Protein AF-A0A6B2CX15-F1 (afdb_monomer)

Structure (mmCIF, N/CA/C/O backbone):
data_AF-A0A6B2CX15-F1
#
_entry.id   AF-A0A6B2CX15-F1
#
loop_
_atom_site.group_PDB
_atom_site.id
_atom_site.type_symbol
_atom_site.label_atom_id
_atom_site.label_alt_id
_atom_site.label_comp_id
_atom_site.label_asym_id
_atom_site.label_entity_id
_atom_site.label_seq_id
_atom_site.pdbx_PDB_ins_code
_atom_site.Cartn_x
_atom_site.Cartn_y
_atom_site.Cartn_z
_atom_site.occupancy
_atom_site.B_iso_or_equiv
_atom_site.auth_seq_id
_atom_site.auth_comp_id
_atom_site.auth_asym_id
_atom_site.auth_atom_id
_atom_site.pdbx_PDB_model_num
ATOM 1 N N . MET A 1 1 ? 10.054 -6.308 10.580 1.00 56.53 1 MET A N 1
ATOM 2 C CA . MET A 1 1 ? 9.544 -6.666 9.240 1.00 56.53 1 MET A CA 1
ATOM 3 C C . MET A 1 1 ? 10.699 -6.570 8.259 1.00 56.53 1 MET A C 1
ATOM 5 O O . MET A 1 1 ? 11.408 -5.572 8.294 1.00 56.53 1 MET A O 1
ATOM 9 N N . GLN A 1 2 ? 10.963 -7.615 7.475 1.00 70.69 2 GLN A N 1
ATOM 10 C CA . GLN A 1 2 ? 12.033 -7.577 6.476 1.00 70.69 2 GLN A CA 1
ATOM 11 C C . GLN A 1 2 ? 11.602 -6.647 5.338 1.00 70.69 2 GLN A C 1
ATOM 13 O O . GLN A 1 2 ? 10.510 -6.809 4.803 1.00 70.69 2 GLN A O 1
ATOM 18 N N . ILE A 1 3 ? 12.427 -5.660 4.987 1.00 76.88 3 ILE A N 1
ATOM 19 C CA . ILE A 1 3 ? 12.144 -4.786 3.846 1.00 76.88 3 ILE A CA 1
ATOM 20 C C . ILE A 1 3 ? 12.606 -5.523 2.591 1.00 76.88 3 ILE A C 1
ATOM 22 O O . ILE A 1 3 ? 13.800 -5.716 2.376 1.00 76.88 3 ILE A O 1
ATOM 26 N N . VAL A 1 4 ? 11.644 -5.953 1.783 1.00 91.56 4 VAL A N 1
ATOM 27 C CA . VAL A 1 4 ? 11.874 -6.441 0.422 1.00 91.56 4 VAL A CA 1
ATOM 28 C C . VAL A 1 4 ? 11.391 -5.351 -0.524 1.00 91.56 4 VAL A C 1
ATOM 30 O O . VAL A 1 4 ? 10.371 -4.721 -0.262 1.00 91.56 4 VAL A O 1
ATOM 33 N N . HIS A 1 5 ? 12.132 -5.085 -1.593 1.00 92.75 5 HIS A N 1
ATOM 34 C CA . HIS A 1 5 ? 11.731 -4.118 -2.612 1.00 92.75 5 HIS A CA 1
ATOM 35 C C . HIS A 1 5 ? 11.040 -4.820 -3.791 1.00 92.75 5 HIS A C 1
ATOM 37 O O . HIS A 1 5 ? 11.414 -5.950 -4.119 1.00 92.75 5 HIS A O 1
ATOM 43 N N . PRO A 1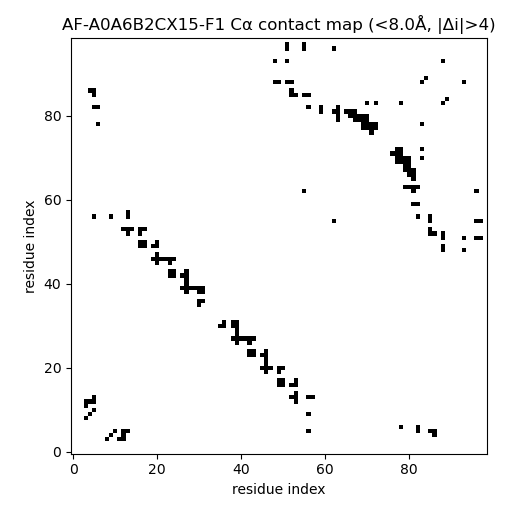 6 ? 10.084 -4.158 -4.473 1.00 93.94 6 PRO A N 1
ATOM 44 C CA . PRO A 1 6 ? 9.322 -4.769 -5.566 1.00 93.94 6 PRO A CA 1
ATOM 45 C C . PRO A 1 6 ? 10.203 -5.180 -6.757 1.00 93.94 6 PRO A C 1
ATOM 47 O O . PRO A 1 6 ? 9.903 -6.168 -7.417 1.00 93.94 6 PRO A O 1
ATOM 50 N N . TRP A 1 7 ? 11.326 -4.488 -6.987 1.00 92.88 7 TRP A N 1
ATOM 51 C CA . TRP A 1 7 ? 12.307 -4.831 -8.027 1.00 92.88 7 TRP A CA 1
ATOM 52 C C . TRP A 1 7 ? 13.233 -6.005 -7.666 1.00 92.88 7 TRP A C 1
ATOM 54 O O . TRP A 1 7 ? 14.003 -6.448 -8.512 1.00 92.88 7 TRP A O 1
ATOM 64 N N . ARG A 1 8 ? 13.200 -6.502 -6.420 1.00 93.44 8 ARG A N 1
ATOM 65 C CA . ARG A 1 8 ? 13.974 -7.683 -5.994 1.00 93.44 8 ARG A CA 1
ATOM 66 C C . ARG A 1 8 ? 13.120 -8.943 -5.974 1.00 93.44 8 ARG A C 1
ATOM 68 O O . ARG A 1 8 ? 13.540 -9.970 -6.492 1.00 93.44 8 ARG A O 1
ATOM 75 N N . ASP A 1 9 ? 11.939 -8.856 -5.369 1.00 95.81 9 ASP A N 1
ATOM 76 C CA . ASP A 1 9 ? 10.970 -9.950 -5.324 1.00 95.81 9 ASP A CA 1
ATOM 77 C C . ASP A 1 9 ? 9.559 -9.378 -5.156 1.00 95.81 9 ASP A C 1
ATOM 79 O O . ASP A 1 9 ? 9.128 -9.012 -4.059 1.00 95.81 9 ASP A O 1
ATOM 83 N N . LEU A 1 10 ? 8.843 -9.286 -6.276 1.00 96.44 10 LEU A N 1
ATOM 84 C CA . LEU A 1 10 ? 7.512 -8.695 -6.327 1.00 96.44 10 LEU A CA 1
ATOM 85 C C . LEU A 1 10 ? 6.476 -9.522 -5.556 1.00 96.44 10 LEU A C 1
ATOM 87 O O . LEU A 1 10 ? 5.607 -8.953 -4.898 1.00 96.44 10 LEU A O 1
ATOM 91 N N . ARG A 1 11 ? 6.573 -10.858 -5.597 1.00 97.50 11 ARG A N 1
ATOM 92 C CA . ARG A 1 11 ? 5.624 -11.738 -4.896 1.00 97.50 11 ARG A CA 1
ATOM 93 C C . ARG A 1 11 ? 5.792 -11.593 -3.395 1.00 97.50 11 ARG A C 1
ATOM 95 O O . ARG A 1 11 ? 4.822 -11.317 -2.692 1.00 97.50 11 ARG A O 1
ATOM 102 N N . ARG A 1 12 ? 7.036 -11.674 -2.917 1.00 97.38 12 ARG A N 1
ATOM 103 C CA . ARG A 1 12 ? 7.328 -11.497 -1.496 1.00 97.38 12 ARG A CA 1
ATOM 104 C C . ARG A 1 12 ? 6.988 -10.090 -1.007 1.00 97.38 12 ARG A C 1
ATOM 106 O O . ARG A 1 12 ? 6.502 -9.936 0.110 1.00 97.38 12 ARG A O 1
ATOM 113 N N . TYR A 1 13 ? 7.205 -9.070 -1.839 1.00 97.25 13 TYR A N 1
ATOM 114 C CA . TYR A 1 13 ? 6.776 -7.701 -1.551 1.00 97.25 13 TYR A CA 1
ATOM 115 C C . TYR A 1 13 ? 5.263 -7.612 -1.312 1.00 97.25 13 TYR A C 1
ATOM 117 O O . TYR A 1 13 ? 4.839 -7.053 -0.300 1.00 97.25 13 TYR A O 1
ATOM 125 N N . VAL A 1 14 ? 4.454 -8.184 -2.212 1.00 98.06 14 VAL A N 1
ATOM 126 C CA . VAL A 1 14 ? 2.988 -8.198 -2.086 1.00 98.06 14 VAL A CA 1
ATOM 127 C C . VAL A 1 14 ? 2.555 -8.919 -0.811 1.00 98.06 14 VAL A C 1
ATOM 129 O O . VAL A 1 14 ? 1.757 -8.367 -0.058 1.00 98.06 14 VAL A O 1
ATOM 132 N N . GLU A 1 15 ? 3.112 -10.098 -0.519 1.00 97.81 15 GLU A N 1
ATOM 133 C CA . GLU A 1 15 ? 2.811 -10.843 0.714 1.00 97.81 15 GLU A CA 1
ATOM 134 C C . GLU A 1 15 ? 3.051 -9.998 1.971 1.00 97.81 15 GLU A C 1
ATOM 136 O O . GLU A 1 15 ? 2.181 -9.907 2.837 1.00 97.81 15 GLU A O 1
ATOM 141 N N . ILE A 1 16 ? 4.211 -9.339 2.057 1.00 97.56 16 ILE A N 1
ATOM 142 C CA . ILE A 1 16 ? 4.572 -8.490 3.199 1.00 97.56 16 ILE A CA 1
ATOM 143 C C . ILE A 1 16 ? 3.624 -7.292 3.308 1.00 97.56 16 ILE A C 1
ATOM 145 O O . ILE A 1 16 ? 3.180 -6.965 4.408 1.00 97.56 16 ILE A O 1
ATOM 149 N N . ARG A 1 17 ? 3.269 -6.649 2.188 1.00 97.81 17 ARG A N 1
ATOM 150 C CA . ARG A 1 17 ? 2.318 -5.529 2.201 1.00 97.81 17 ARG A CA 1
ATOM 151 C C . ARG A 1 17 ? 0.928 -5.959 2.646 1.00 97.81 17 ARG A C 1
ATOM 153 O O . ARG A 1 17 ? 0.309 -5.236 3.413 1.00 97.81 17 ARG A O 1
ATOM 160 N N . LEU A 1 18 ? 0.446 -7.129 2.234 1.00 98.00 18 LEU A N 1
ATOM 161 C CA . LEU A 1 18 ? -0.851 -7.641 2.688 1.00 98.00 18 LEU A CA 1
ATOM 162 C C . LEU A 1 18 ? -0.849 -7.988 4.187 1.00 98.00 18 LEU A C 1
ATOM 164 O O . LEU A 1 18 ? -1.836 -7.724 4.873 1.00 98.00 18 LEU A O 1
ATOM 168 N N . GLN A 1 19 ? 0.263 -8.505 4.719 1.00 98.06 19 GLN A N 1
ATOM 169 C CA . GLN A 1 19 ? 0.435 -8.687 6.168 1.00 98.06 19 GLN A CA 1
ATOM 170 C C . GLN A 1 19 ? 0.405 -7.347 6.916 1.00 98.06 19 GLN A C 1
ATOM 172 O O . GLN A 1 19 ? -0.237 -7.236 7.959 1.00 98.06 19 GLN A O 1
ATOM 177 N N . GLU A 1 20 ? 1.055 -6.317 6.368 1.00 97.88 20 GLU A N 1
ATOM 178 C CA . GLU A 1 20 ? 1.035 -4.957 6.914 1.00 97.88 20 GLU A CA 1
ATOM 179 C C . GLU A 1 20 ? -0.373 -4.347 6.883 1.00 97.88 20 GLU A C 1
ATOM 181 O O . GLU A 1 20 ? -0.788 -3.753 7.873 1.00 97.88 20 GLU A O 1
ATOM 186 N N . VAL A 1 21 ? -1.147 -4.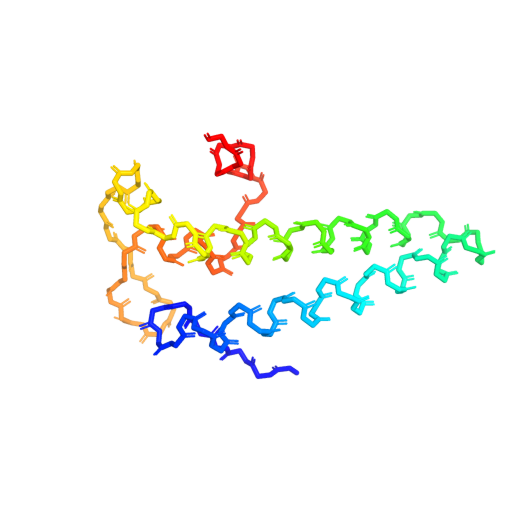557 5.809 1.00 98.56 21 VAL A N 1
ATOM 187 C CA . VAL A 1 21 ? -2.562 -4.145 5.741 1.00 98.56 21 VAL A CA 1
ATOM 188 C C . VAL A 1 21 ? -3.351 -4.733 6.903 1.00 98.56 21 VAL A C 1
ATOM 190 O O . VAL A 1 21 ? -4.024 -3.987 7.611 1.00 98.56 21 VAL A O 1
ATOM 193 N N . ALA A 1 22 ? -3.264 -6.051 7.108 1.00 98.56 22 ALA A N 1
ATOM 194 C CA . ALA A 1 22 ? -4.001 -6.730 8.168 1.00 98.56 22 ALA A CA 1
ATOM 195 C C . ALA A 1 22 ? -3.597 -6.210 9.557 1.00 98.56 22 ALA A C 1
ATOM 197 O O . ALA A 1 22 ? -4.461 -5.831 10.346 1.00 98.56 22 ALA A O 1
ATOM 198 N N . ALA A 1 23 ? -2.292 -6.118 9.827 1.00 98.44 23 ALA A N 1
ATOM 199 C CA . ALA A 1 23 ? -1.774 -5.672 11.118 1.00 98.44 23 ALA A CA 1
ATOM 200 C C . ALA A 1 23 ? -2.138 -4.209 11.435 1.00 98.44 23 ALA A C 1
ATOM 202 O O . ALA A 1 23 ? -2.554 -3.892 12.552 1.00 98.44 23 ALA A O 1
ATOM 203 N N . GLU A 1 24 ? -1.996 -3.306 10.462 1.00 98.62 24 GLU A N 1
ATOM 204 C CA . GLU A 1 24 ? -2.306 -1.886 10.641 1.00 98.62 24 GLU A CA 1
ATOM 205 C C . GLU A 1 24 ? -3.821 -1.653 10.757 1.00 98.62 24 GLU A C 1
ATOM 207 O O . GLU A 1 24 ? -4.245 -0.836 11.574 1.00 98.62 24 GLU A O 1
ATOM 212 N N . ALA A 1 25 ? -4.648 -2.399 10.015 1.00 98.75 25 ALA A N 1
ATOM 213 C CA . ALA A 1 25 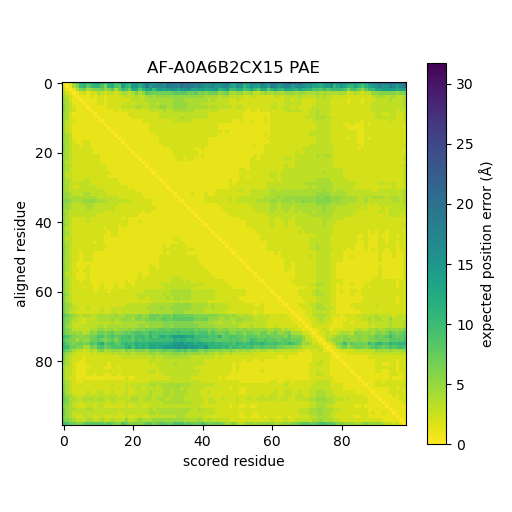? -6.105 -2.323 10.122 1.00 98.75 25 ALA A CA 1
ATOM 214 C C . ALA A 1 25 ? -6.614 -2.840 11.477 1.00 98.75 25 ALA A C 1
ATOM 216 O O . ALA A 1 25 ? -7.438 -2.183 12.111 1.00 98.75 25 ALA A O 1
ATOM 217 N N . GLU A 1 26 ? -6.091 -3.969 11.961 1.00 98.75 26 GLU A N 1
ATOM 218 C CA . GLU A 1 26 ? -6.433 -4.505 13.284 1.00 98.75 26 GLU A CA 1
ATOM 219 C C . GLU A 1 26 ? -6.070 -3.514 14.398 1.00 98.75 26 GLU A C 1
ATOM 221 O O . GLU A 1 26 ? -6.853 -3.260 15.315 1.00 98.75 26 GLU A O 1
ATOM 226 N N . LEU A 1 27 ? -4.888 -2.897 14.315 1.00 98.75 27 LEU A N 1
ATOM 227 C CA . LEU A 1 27 ? -4.474 -1.887 15.284 1.00 98.75 27 LEU A CA 1
ATOM 228 C C . LEU A 1 27 ? -5.320 -0.609 15.193 1.00 98.75 27 LEU A C 1
ATOM 230 O O . LEU A 1 27 ? -5.610 0.003 16.220 1.00 98.75 27 LEU A O 1
ATOM 234 N N . ALA A 1 28 ? -5.750 -0.219 13.990 1.00 98.88 28 ALA A N 1
ATOM 235 C CA . ALA A 1 28 ? -6.668 0.900 13.807 1.00 98.88 28 ALA A CA 1
ATOM 236 C C . ALA A 1 28 ? -8.009 0.662 14.513 1.00 98.88 28 ALA A C 1
ATOM 238 O O . ALA A 1 28 ? -8.508 1.571 15.174 1.00 98.88 28 ALA A O 1
ATOM 239 N N . LEU A 1 29 ? -8.562 -0.551 14.403 1.00 98.81 29 LEU A N 1
ATOM 240 C CA . LEU A 1 29 ? -9.812 -0.933 15.065 1.00 98.81 29 LEU A CA 1
ATOM 241 C C . LEU A 1 29 ? -9.671 -0.912 16.589 1.00 98.81 29 LEU A C 1
ATOM 243 O O . LEU A 1 29 ? -10.487 -0.279 17.250 1.00 98.81 29 LEU A O 1
ATOM 247 N N . ARG A 1 30 ? -8.590 -1.477 17.142 1.00 98.75 30 ARG A N 1
ATOM 248 C CA . ARG A 1 30 ? -8.324 -1.416 18.592 1.00 98.75 30 ARG A CA 1
ATOM 249 C C . ARG A 1 30 ? -8.228 0.019 19.107 1.00 98.75 30 ARG A C 1
ATOM 251 O O . ARG A 1 30 ? -8.865 0.377 20.090 1.00 98.75 30 ARG A O 1
ATOM 258 N N . PHE A 1 31 ? -7.492 0.881 18.404 1.00 98.75 31 PHE A N 1
ATOM 259 C CA . PHE A 1 31 ? -7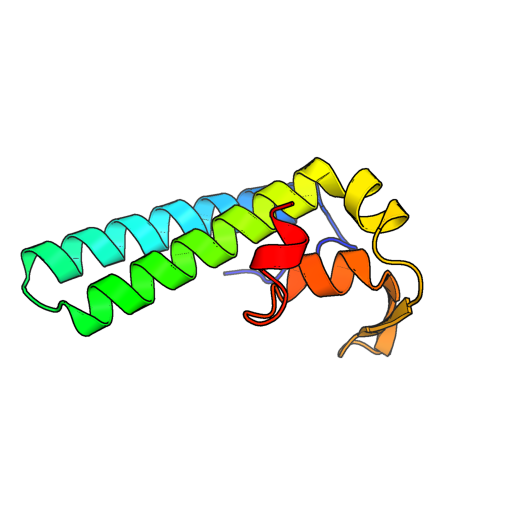.432 2.299 18.762 1.00 98.75 31 PHE A CA 1
ATOM 260 C C . PHE A 1 31 ? -8.785 3.000 18.645 1.00 98.75 31 PHE A C 1
ATOM 262 O O . PHE A 1 31 ? -9.044 3.936 19.397 1.00 98.75 31 PHE A O 1
ATOM 269 N N . LEU A 1 32 ? -9.644 2.584 17.715 1.00 98.56 32 LEU A N 1
ATOM 270 C CA . LEU A 1 32 ? -10.988 3.136 17.598 1.00 98.56 32 LEU A CA 1
ATOM 271 C C . LEU A 1 32 ? -11.862 2.729 18.793 1.00 98.56 32 LEU A C 1
ATOM 273 O O . LEU A 1 32 ? -12.533 3.593 19.354 1.00 98.56 32 LEU A O 1
ATOM 277 N N . GLU A 1 33 ? -11.806 1.459 19.199 1.00 98.69 33 GLU A N 1
ATOM 278 C CA . GLU A 1 33 ? -12.509 0.913 20.370 1.00 98.69 33 GLU A CA 1
ATOM 279 C C . GLU A 1 33 ? -12.065 1.584 21.680 1.00 98.69 33 GLU A C 1
ATOM 281 O O . GLU A 1 33 ? -12.891 1.866 22.544 1.00 98.69 33 GLU A O 1
ATOM 286 N N . GLU A 1 34 ? -10.779 1.923 21.801 1.00 98.56 34 GLU A N 1
ATOM 287 C CA . GLU A 1 34 ? -10.207 2.640 22.951 1.00 98.56 34 GLU A CA 1
ATOM 288 C C . GLU A 1 34 ? -10.444 4.168 22.922 1.00 98.56 34 GLU A C 1
ATOM 290 O O . GLU A 1 34 ? -9.985 4.890 23.807 1.00 98.56 34 GLU A O 1
ATOM 295 N N . GLY A 1 35 ? -11.130 4.704 21.903 1.00 98.56 35 GLY A N 1
ATOM 296 C CA . GLY A 1 35 ? -11.379 6.147 21.760 1.00 98.56 35 GLY A CA 1
ATOM 297 C C . GLY A 1 35 ? -10.164 6.968 21.296 1.00 98.56 35 GLY A C 1
ATOM 298 O O . GLY A 1 35 ? -10.196 8.200 21.273 1.00 98.56 35 GLY A O 1
ATOM 299 N N . LEU A 1 36 ? -9.083 6.316 20.865 1.00 98.69 36 LEU A N 1
ATOM 300 C CA . LEU A 1 36 ? -7.851 6.939 20.372 1.00 98.69 36 LEU A CA 1
ATOM 301 C C . LEU A 1 36 ? -7.968 7.331 18.887 1.00 98.69 36 LEU A C 1
ATOM 303 O O . LEU A 1 36 ? -7.171 6.916 18.042 1.00 98.69 36 LEU A O 1
ATOM 307 N N . HIS A 1 37 ? -8.948 8.173 18.551 1.00 98.31 37 HIS A N 1
ATOM 308 C CA . HIS A 1 37 ? -9.354 8.457 17.166 1.00 98.31 37 HIS A CA 1
ATOM 309 C C . HIS A 1 37 ? -8.224 8.939 16.240 1.00 98.31 37 HIS A C 1
ATOM 311 O O . HIS A 1 37 ? -8.148 8.517 15.086 1.00 98.31 37 HIS A O 1
ATOM 317 N N . ARG A 1 38 ? -7.304 9.786 16.729 1.00 98.56 38 ARG A N 1
ATOM 318 C CA . ARG A 1 38 ? -6.151 10.252 15.932 1.00 98.56 38 ARG A CA 1
ATOM 319 C C . ARG A 1 38 ? -5.220 9.098 15.554 1.00 98.56 38 ARG A C 1
ATOM 321 O O . ARG A 1 38 ? -4.729 9.049 14.427 1.00 98.56 38 ARG A O 1
ATOM 328 N N . ASN A 1 39 ? -4.989 8.177 16.485 1.00 98.69 39 ASN A N 1
ATOM 329 C CA . ASN A 1 39 ? -4.131 7.021 16.254 1.00 98.69 39 ASN A CA 1
ATOM 330 C C . ASN A 1 39 ? -4.832 6.020 15.335 1.00 98.69 39 ASN A C 1
ATOM 332 O O . ASN A 1 39 ? -4.210 5.535 14.392 1.00 98.69 39 ASN A O 1
ATOM 336 N N . ALA A 1 40 ? -6.130 5.787 15.552 1.00 98.75 40 ALA A N 1
ATOM 337 C CA . ALA A 1 40 ? -6.959 4.954 14.688 1.00 98.75 40 ALA A CA 1
ATOM 338 C C . ALA A 1 40 ? -6.914 5.437 13.230 1.00 98.75 40 ALA A C 1
ATOM 340 O O . ALA A 1 40 ? -6.588 4.663 12.333 1.00 98.75 40 ALA A O 1
ATOM 341 N N . ALA A 1 41 ? -7.132 6.735 12.993 1.00 98.75 41 ALA A N 1
ATOM 342 C CA . ALA A 1 41 ? -7.051 7.327 11.659 1.00 98.75 41 ALA A CA 1
ATOM 343 C C . ALA A 1 41 ? -5.651 7.179 11.038 1.00 98.75 41 ALA A C 1
ATOM 345 O O . ALA A 1 41 ? -5.525 6.834 9.863 1.00 98.75 41 ALA A O 1
ATOM 346 N N . GLY A 1 42 ? -4.593 7.389 11.830 1.00 98.62 42 GLY A N 1
ATOM 347 C CA . GLY A 1 42 ? -3.215 7.189 11.380 1.00 98.62 42 GLY A CA 1
ATOM 348 C C . GLY A 1 42 ? -2.948 5.752 10.924 1.00 98.62 42 GLY A C 1
ATOM 349 O O . GLY A 1 42 ? -2.352 5.548 9.869 1.00 98.62 42 GLY A O 1
ATOM 350 N N . LYS A 1 43 ? -3.430 4.765 11.683 1.00 98.69 43 LYS A N 1
ATOM 351 C CA . LYS A 1 43 ? -3.279 3.335 11.387 1.00 98.69 43 LYS A 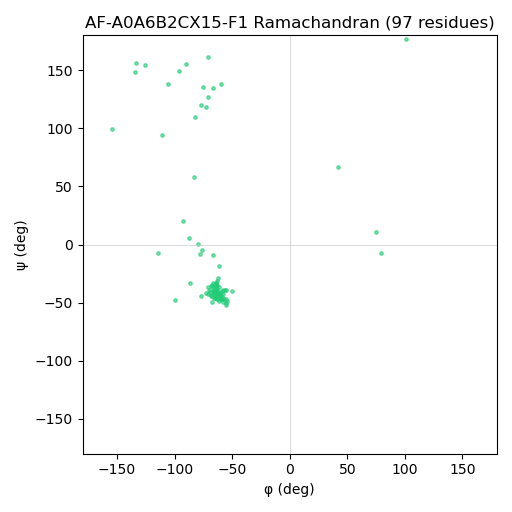CA 1
ATOM 352 C C . LYS A 1 43 ? -4.124 2.877 10.202 1.00 98.69 43 LYS A C 1
ATOM 354 O O . LYS A 1 43 ? -3.601 2.226 9.302 1.00 98.69 43 LYS A O 1
ATOM 359 N N . ALA A 1 44 ? -5.370 3.335 10.113 1.00 98.75 44 ALA A N 1
ATOM 360 C CA . ALA A 1 44 ? -6.216 3.102 8.946 1.00 98.75 44 ALA A CA 1
ATOM 361 C C . ALA A 1 44 ? -5.575 3.661 7.663 1.00 98.75 44 ALA A C 1
ATOM 363 O O . ALA A 1 44 ? -5.584 3.009 6.619 1.00 98.75 44 ALA A O 1
ATOM 364 N N . PHE A 1 45 ? -4.951 4.841 7.743 1.00 98.44 45 PHE A N 1
ATOM 365 C CA . PHE A 1 45 ? -4.239 5.423 6.609 1.00 98.44 45 PHE A CA 1
ATOM 366 C C . PHE A 1 45 ? -2.998 4.613 6.201 1.00 98.44 45 PHE A C 1
ATOM 368 O O . PHE A 1 45 ? -2.766 4.429 5.005 1.00 98.44 45 PHE A O 1
ATOM 375 N N . GLN A 1 46 ? -2.216 4.095 7.158 1.00 98.25 46 GLN A N 1
ATOM 376 C CA . GLN A 1 46 ? -1.091 3.204 6.838 1.00 98.25 46 GLN A CA 1
ATOM 377 C C . GLN A 1 46 ? -1.566 1.902 6.186 1.00 98.25 46 GLN A C 1
ATOM 379 O O . GLN A 1 46 ? -1.002 1.501 5.168 1.00 98.25 46 GLN A O 1
ATOM 384 N N . ALA A 1 47 ? -2.646 1.301 6.695 1.00 98.50 47 ALA A N 1
ATOM 385 C CA . ALA A 1 47 ? -3.257 0.122 6.087 1.00 98.50 47 ALA A CA 1
ATOM 386 C C . ALA A 1 47 ? -3.679 0.398 4.633 1.00 98.50 47 ALA A C 1
ATOM 388 O O . ALA A 1 47 ? -3.322 -0.355 3.730 1.00 98.50 47 ALA A O 1
ATOM 389 N N . TRP A 1 48 ? -4.357 1.522 4.371 1.00 98.31 48 TRP A N 1
ATOM 390 C CA . TRP A 1 48 ? -4.734 1.917 3.008 1.00 98.31 48 TRP A CA 1
ATOM 391 C C . TRP A 1 48 ? -3.519 2.110 2.093 1.00 98.31 48 TRP A C 1
ATOM 393 O O . TRP A 1 48 ? -3.504 1.647 0.952 1.00 98.31 48 TRP A O 1
ATOM 403 N N . LYS A 1 49 ? -2.466 2.761 2.595 1.00 98.00 49 LYS A N 1
ATOM 404 C CA . LYS A 1 49 ? -1.228 2.970 1.843 1.00 98.00 49 LYS A CA 1
ATOM 405 C C . LYS A 1 49 ? -0.549 1.643 1.479 1.00 98.00 49 LYS A C 1
ATOM 407 O O . LYS A 1 49 ? -0.108 1.490 0.339 1.00 98.00 49 LYS A O 1
ATOM 412 N N . ALA A 1 50 ? -0.492 0.687 2.406 1.00 98.00 50 ALA A N 1
ATOM 413 C CA . ALA A 1 50 ? 0.041 -0.649 2.148 1.00 98.00 50 ALA A CA 1
ATOM 414 C C . ALA A 1 50 ? -0.830 -1.431 1.147 1.00 98.00 50 ALA A C 1
ATOM 416 O O . ALA A 1 50 ? -0.292 -2.071 0.242 1.00 98.00 50 ALA A O 1
ATOM 417 N N . ALA A 1 51 ? -2.158 -1.312 1.245 1.00 98.38 51 ALA A N 1
ATOM 418 C CA . ALA A 1 51 ? -3.100 -1.961 0.333 1.00 98.38 51 ALA A CA 1
ATOM 419 C C . ALA A 1 51 ? -2.937 -1.449 -1.101 1.00 98.38 51 ALA A C 1
ATOM 421 O O . ALA A 1 51 ? -2.815 -2.243 -2.033 1.00 98.38 51 ALA A O 1
ATOM 422 N N . LEU A 1 52 ? -2.849 -0.127 -1.277 1.00 98.44 52 LEU A N 1
ATOM 423 C CA . LEU A 1 52 ? -2.609 0.474 -2.585 1.00 98.44 52 LEU A CA 1
ATOM 424 C C . LEU A 1 52 ? -1.248 0.060 -3.159 1.00 98.44 52 LEU A C 1
ATOM 426 O O . LEU A 1 52 ? -1.140 -0.202 -4.353 1.00 98.44 52 LEU A O 1
ATOM 430 N N . ALA A 1 53 ? -0.213 -0.042 -2.323 1.00 98.25 53 ALA A N 1
ATOM 431 C CA . ALA A 1 53 ? 1.098 -0.520 -2.753 1.00 98.25 53 ALA A CA 1
ATOM 432 C C . ALA A 1 53 ? 1.072 -1.988 -3.210 1.00 98.25 53 ALA A C 1
ATOM 434 O O . ALA A 1 53 ? 1.701 -2.317 -4.215 1.00 98.25 53 ALA A O 1
ATOM 435 N N . ALA A 1 54 ? 0.334 -2.857 -2.512 1.00 98.38 54 ALA A N 1
ATOM 436 C CA . ALA A 1 54 ? 0.132 -4.246 -2.923 1.00 98.38 54 ALA A CA 1
ATOM 437 C C . AL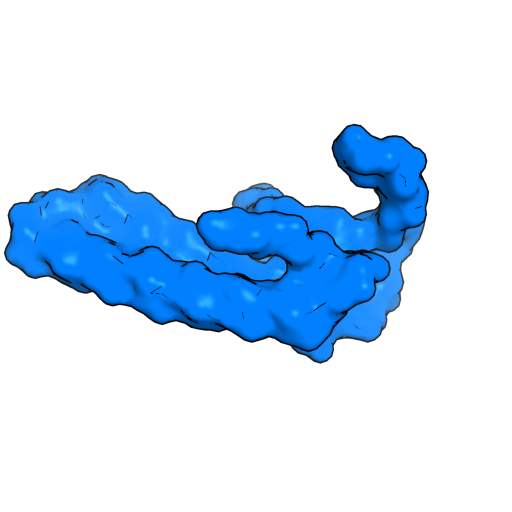A A 1 54 ? -0.651 -4.337 -4.243 1.00 98.38 54 ALA A C 1
ATOM 439 O O . ALA A 1 54 ? -0.233 -5.047 -5.154 1.00 98.38 54 ALA A O 1
ATOM 440 N N . ALA A 1 55 ? -1.741 -3.578 -4.380 1.00 98.44 55 ALA A N 1
ATOM 441 C CA . ALA A 1 55 ? -2.536 -3.537 -5.606 1.00 98.44 55 ALA A CA 1
ATOM 442 C C . ALA A 1 55 ? -1.719 -3.020 -6.803 1.00 98.44 55 ALA A C 1
ATOM 444 O O . ALA A 1 55 ? -1.704 -3.648 -7.857 1.00 98.44 55 ALA A O 1
ATOM 445 N N . ALA A 1 56 ? -0.965 -1.932 -6.625 1.00 98.38 56 ALA A N 1
ATOM 446 C CA . ALA A 1 56 ? -0.091 -1.387 -7.661 1.00 98.38 56 ALA A CA 1
ATOM 447 C C . ALA A 1 56 ? 1.040 -2.357 -8.046 1.00 98.38 56 ALA A C 1
ATOM 449 O O . ALA A 1 56 ? 1.414 -2.430 -9.213 1.00 98.38 56 ALA A O 1
ATOM 450 N N . ALA A 1 57 ? 1.566 -3.127 -7.087 1.00 98.25 57 ALA A N 1
ATOM 451 C CA . ALA A 1 57 ? 2.527 -4.192 -7.359 1.00 98.25 57 ALA A CA 1
ATOM 452 C C . ALA A 1 57 ? 1.912 -5.341 -8.173 1.00 98.25 57 ALA A C 1
ATOM 454 O O . ALA A 1 57 ? 2.555 -5.852 -9.085 1.00 98.25 57 ALA A O 1
ATOM 455 N N . LEU A 1 58 ? 0.666 -5.730 -7.891 1.00 98.25 58 LEU A N 1
ATOM 456 C CA . LEU A 1 58 ? -0.054 -6.725 -8.694 1.00 98.25 58 LEU A CA 1
ATOM 457 C C . LEU A 1 58 ? -0.365 -6.211 -10.110 1.00 98.25 58 LEU A C 1
ATOM 459 O O . LEU A 1 58 ? -0.319 -6.984 -11.061 1.00 98.25 58 LEU A O 1
ATOM 463 N N . ALA A 1 59 ? -0.605 -4.907 -10.260 1.00 98.00 59 ALA A N 1
ATOM 464 C CA . ALA A 1 59 ? -0.826 -4.231 -11.540 1.00 98.00 59 ALA A CA 1
ATOM 465 C C . ALA A 1 59 ? 0.461 -3.644 -12.161 1.00 98.00 59 ALA A C 1
ATOM 467 O O . ALA A 1 59 ? 0.395 -2.742 -12.997 1.00 98.00 59 ALA A O 1
ATOM 468 N N . ARG A 1 60 ? 1.651 -4.118 -11.761 1.00 97.81 60 ARG A N 1
ATOM 469 C CA . ARG A 1 60 ? 2.946 -3.478 -12.073 1.00 97.81 60 ARG A CA 1
ATOM 470 C C . ARG A 1 60 ? 3.145 -3.138 -13.551 1.00 97.81 60 ARG A C 1
ATOM 472 O O . ARG A 1 60 ? 3.677 -2.074 -13.859 1.00 97.81 60 ARG A O 1
ATOM 479 N N . ASP A 1 61 ? 2.718 -4.003 -14.465 1.00 97.62 61 ASP A N 1
ATOM 480 C CA . ASP A 1 61 ? 2.880 -3.770 -15.904 1.00 97.62 61 ASP A CA 1
ATOM 481 C C . ASP A 1 61 ? 2.098 -2.543 -16.398 1.00 97.62 61 ASP A C 1
ATOM 483 O O . ASP A 1 61 ? 2.551 -1.829 -17.293 1.00 97.62 61 ASP A O 1
ATOM 487 N N . GLU A 1 62 ? 0.945 -2.249 -15.800 1.00 97.12 62 GLU A N 1
ATOM 488 C CA . GLU A 1 62 ? 0.176 -1.035 -16.085 1.00 97.12 62 GLU A CA 1
ATOM 489 C C . GLU A 1 62 ? 0.903 0.202 -15.554 1.00 97.12 62 GLU A C 1
ATOM 491 O O . GLU A 1 62 ? 1.023 1.212 -16.256 1.00 97.12 62 GLU A O 1
ATOM 496 N N . LEU A 1 63 ? 1.480 0.093 -14.354 1.00 97.50 63 LEU A N 1
ATOM 497 C CA . LEU A 1 63 ? 2.266 1.163 -13.749 1.00 97.50 63 LEU A CA 1
ATOM 498 C C . LEU A 1 63 ? 3.527 1.462 -14.564 1.00 97.50 63 LEU A C 1
ATOM 500 O O . LEU A 1 63 ? 3.847 2.632 -14.746 1.00 97.50 63 LEU A O 1
ATOM 504 N N . LEU A 1 64 ? 4.199 0.453 -15.122 1.00 97.50 64 LEU A N 1
ATOM 505 C CA . LEU A 1 64 ? 5.345 0.647 -16.018 1.00 97.50 64 LEU A CA 1
ATOM 506 C C . LEU A 1 64 ? 4.973 1.377 -17.314 1.00 97.50 64 LEU A C 1
ATOM 508 O O . LEU A 1 64 ? 5.762 2.165 -17.838 1.00 97.50 64 LEU A O 1
ATOM 512 N N . ARG A 1 65 ? 3.766 1.148 -17.846 1.00 96.94 65 ARG A N 1
ATOM 513 C CA . ARG A 1 65 ? 3.284 1.873 -19.035 1.00 96.94 65 ARG A CA 1
ATOM 514 C C . ARG A 1 65 ? 2.990 3.338 -18.719 1.00 96.94 65 ARG A C 1
ATOM 516 O O . ARG A 1 65 ? 3.275 4.201 -19.555 1.00 96.94 65 ARG A O 1
ATOM 523 N N . LYS A 1 66 ? 2.424 3.599 -17.537 1.00 96.38 66 LYS A N 1
ATOM 524 C CA . LYS A 1 66 ? 2.018 4.929 -17.060 1.00 96.38 66 LYS A CA 1
ATOM 525 C C . LYS A 1 66 ? 3.202 5.776 -16.591 1.00 96.38 66 LYS A C 1
ATOM 527 O O . LYS A 1 66 ? 3.303 6.945 -16.952 1.00 96.38 66 LYS A O 1
ATOM 532 N N . TYR A 1 67 ? 4.111 5.182 -15.826 1.00 96.31 67 TYR A N 1
ATOM 533 C CA . TYR A 1 67 ? 5.261 5.841 -15.213 1.00 96.31 67 TYR A CA 1
ATOM 534 C C . TYR A 1 67 ? 6.551 5.365 -15.861 1.00 96.31 67 TYR A C 1
ATOM 536 O O . TYR A 1 67 ? 7.137 4.360 -15.465 1.00 96.31 67 TYR A O 1
ATOM 544 N N . ARG A 1 68 ? 7.004 6.126 -16.857 1.00 95.38 68 ARG A N 1
ATOM 545 C CA . ARG A 1 68 ? 8.263 5.862 -17.554 1.00 95.38 68 ARG A CA 1
ATOM 546 C C . ARG A 1 68 ? 9.430 6.574 -16.885 1.00 95.38 68 ARG A C 1
ATOM 548 O O . ARG A 1 68 ? 9.267 7.632 -16.281 1.00 95.38 68 ARG A O 1
ATOM 555 N N . GLY A 1 69 ? 10.618 6.023 -17.094 1.00 96.25 69 GLY A N 1
ATOM 556 C CA . GLY A 1 69 ? 11.865 6.573 -16.585 1.00 96.25 69 GLY A CA 1
ATOM 557 C C . GLY A 1 69 ? 12.343 5.838 -15.346 1.00 96.25 69 GLY A C 1
ATOM 558 O O . GLY A 1 69 ? 11.697 4.920 -14.844 1.00 96.25 69 GLY A O 1
ATOM 559 N N . LYS A 1 70 ? 13.510 6.252 -14.867 1.00 96.69 70 LYS A N 1
ATOM 560 C CA . LYS A 1 70 ? 14.231 5.557 -13.812 1.00 96.69 70 LYS A CA 1
ATOM 561 C C . LYS A 1 70 ? 14.719 6.524 -12.750 1.00 96.69 70 LYS A C 1
ATOM 563 O O . LYS A 1 70 ? 14.886 7.715 -13.009 1.00 96.69 70 LYS A O 1
ATOM 568 N N . VAL A 1 71 ? 14.940 6.003 -11.552 1.00 95.62 71 VAL A N 1
ATOM 569 C CA . VAL A 1 71 ? 15.420 6.761 -10.398 1.00 95.62 71 VAL A CA 1
ATOM 570 C C . VAL A 1 71 ? 16.533 5.999 -9.693 1.00 95.62 71 VAL A C 1
ATOM 572 O O . VAL A 1 71 ? 16.535 4.768 -9.651 1.00 95.62 71 VAL A O 1
ATOM 575 N N . ALA A 1 72 ? 17.474 6.733 -9.105 1.00 93.81 72 ALA A N 1
ATOM 576 C CA . ALA A 1 72 ? 18.471 6.139 -8.228 1.00 93.81 72 ALA A CA 1
ATOM 577 C C . ALA A 1 72 ? 17.806 5.749 -6.902 1.00 93.81 72 ALA A C 1
ATOM 579 O O . ALA A 1 72 ? 17.270 6.592 -6.175 1.00 93.81 72 ALA A O 1
ATOM 580 N N . SER A 1 73 ? 17.823 4.459 -6.582 1.00 86.94 73 SER A N 1
ATOM 581 C CA . SER A 1 73 ? 17.426 3.979 -5.262 1.00 86.94 73 SER A CA 1
ATOM 582 C C . SER A 1 73 ? 18.474 4.376 -4.215 1.00 86.94 73 SER A C 1
ATOM 584 O O . SER A 1 73 ? 19.633 4.649 -4.531 1.00 86.94 73 SER A O 1
ATOM 586 N N . ARG A 1 74 ? 18.092 4.361 -2.931 1.00 80.81 74 ARG A N 1
ATOM 587 C CA . ARG A 1 74 ? 19.034 4.612 -1.820 1.00 80.81 74 ARG A CA 1
ATOM 588 C C . ARG A 1 74 ? 20.170 3.589 -1.744 1.00 80.81 74 ARG A C 1
ATOM 590 O O . ARG A 1 74 ? 21.180 3.856 -1.110 1.00 80.81 74 ARG A O 1
ATOM 597 N N . GLU A 1 75 ? 19.996 2.438 -2.385 1.00 81.00 75 GLU A N 1
ATOM 598 C CA . GLU A 1 75 ? 20.986 1.365 -2.470 1.00 81.00 75 GLU A CA 1
ATOM 599 C C . GLU A 1 75 ? 21.941 1.549 -3.665 1.00 81.00 75 GLU A C 1
ATOM 601 O O . GLU A 1 75 ? 22.737 0.665 -3.959 1.00 81.00 75 GLU A O 1
ATOM 606 N N . GLY A 1 76 ? 21.845 2.673 -4.388 1.00 81.38 76 GLY A N 1
ATOM 607 C CA . GLY A 1 76 ? 22.667 2.980 -5.562 1.00 81.38 76 GLY A CA 1
ATOM 608 C C . GLY A 1 76 ? 22.216 2.292 -6.853 1.00 81.38 76 GLY A C 1
ATOM 609 O O . GLY A 1 76 ? 22.719 2.624 -7.922 1.00 81.38 76 GLY A O 1
ATOM 610 N N . ALA A 1 77 ? 21.247 1.375 -6.788 1.00 84.69 77 ALA A N 1
ATOM 611 C CA . ALA A 1 77 ? 20.680 0.734 -7.970 1.00 84.69 77 ALA A CA 1
ATOM 612 C C . ALA A 1 77 ? 19.740 1.688 -8.720 1.00 84.69 77 ALA A C 1
ATOM 614 O O . ALA A 1 77 ? 18.892 2.336 -8.100 1.00 84.69 77 ALA A O 1
ATOM 615 N N . GLU A 1 78 ? 19.860 1.734 -10.044 1.00 95.12 78 GLU A N 1
ATOM 616 C CA . GLU A 1 78 ? 18.907 2.403 -10.927 1.00 95.12 78 GLU A CA 1
ATOM 617 C C . GLU A 1 78 ? 17.662 1.517 -11.089 1.00 95.12 78 GLU A C 1
ATOM 619 O O . GLU A 1 78 ? 17.765 0.368 -11.519 1.00 95.12 78 GLU A O 1
ATOM 624 N N . VAL A 1 79 ? 16.491 2.031 -10.707 1.00 95.50 79 VAL A N 1
ATOM 625 C CA . VAL A 1 79 ? 15.224 1.282 -10.705 1.00 95.50 79 VAL A CA 1
ATOM 626 C C . VAL A 1 79 ? 14.152 2.020 -11.493 1.00 95.50 79 VAL A C 1
ATOM 628 O O . VAL A 1 79 ? 14.192 3.246 -11.607 1.00 95.50 79 VAL A O 1
ATOM 631 N N . GLU A 1 80 ? 13.173 1.286 -12.017 1.00 97.44 80 GLU A N 1
ATOM 632 C CA . GLU A 1 80 ? 12.026 1.881 -12.704 1.00 97.44 80 GLU A CA 1
ATOM 633 C C . GLU A 1 80 ? 11.262 2.821 -11.761 1.00 97.44 80 GLU A C 1
ATOM 635 O O . GLU A 1 80 ? 11.024 2.504 -10.590 1.00 97.44 80 GLU A O 1
ATOM 640 N N . LEU A 1 81 ? 10.835 3.980 -12.272 1.00 96.81 81 LEU A N 1
ATOM 641 C CA . LEU A 1 81 ? 10.053 4.949 -11.499 1.00 96.81 81 LEU A CA 1
ATOM 642 C C . LEU A 1 81 ? 8.776 4.308 -10.937 1.00 96.81 81 LEU A C 1
ATOM 644 O O . LEU A 1 81 ? 8.418 4.563 -9.787 1.00 96.81 81 LEU A O 1
ATOM 648 N N . ALA A 1 82 ? 8.123 3.446 -11.721 1.00 97.31 82 ALA A N 1
ATOM 649 C CA . ALA A 1 82 ? 6.964 2.670 -11.291 1.00 97.31 82 ALA A CA 1
ATOM 650 C C . ALA A 1 82 ? 7.264 1.834 -10.036 1.00 97.31 82 ALA A C 1
ATOM 652 O O . ALA A 1 82 ? 6.513 1.886 -9.064 1.00 97.31 82 ALA A O 1
ATOM 653 N N . ASP A 1 83 ? 8.392 1.125 -10.016 1.00 97.00 83 ASP A N 1
ATOM 654 C CA . ASP A 1 83 ? 8.775 0.279 -8.886 1.00 97.00 83 ASP A CA 1
ATOM 655 C C . ASP A 1 83 ? 9.123 1.098 -7.645 1.00 97.00 83 ASP A C 1
ATOM 657 O O . ASP A 1 83 ? 8.805 0.713 -6.517 1.00 97.00 83 ASP A O 1
ATOM 661 N N . TRP A 1 84 ? 9.735 2.263 -7.841 1.00 96.12 84 TRP A N 1
ATOM 662 C CA . TRP A 1 84 ? 9.995 3.199 -6.757 1.00 96.12 84 TRP A CA 1
ATOM 663 C C . TRP A 1 84 ? 8.700 3.780 -6.169 1.00 96.12 84 TRP A C 1
ATOM 665 O O . TRP A 1 84 ? 8.557 3.852 -4.945 1.00 96.12 84 TRP A O 1
ATOM 675 N N . LEU A 1 85 ? 7.731 4.140 -7.019 1.00 96.81 85 LEU A N 1
ATOM 676 C CA . LEU A 1 85 ? 6.405 4.597 -6.592 1.00 96.81 85 LEU A CA 1
ATOM 677 C C . LEU A 1 85 ? 5.652 3.502 -5.838 1.00 96.81 85 LEU A C 1
ATOM 679 O O . LEU A 1 85 ? 5.080 3.789 -4.788 1.00 96.81 85 LEU A O 1
ATOM 683 N N . ILE A 1 86 ? 5.703 2.257 -6.318 1.00 97.31 86 ILE A N 1
ATOM 684 C CA . ILE A 1 86 ? 5.133 1.092 -5.631 1.00 97.31 86 ILE A CA 1
ATOM 685 C C . ILE A 1 86 ? 5.773 0.928 -4.248 1.00 97.31 86 ILE A C 1
ATOM 687 O O . ILE A 1 86 ? 5.055 0.764 -3.262 1.00 97.31 86 ILE A O 1
ATOM 691 N N . ALA A 1 87 ? 7.105 1.005 -4.155 1.00 95.38 87 ALA A N 1
ATOM 692 C CA . ALA A 1 87 ? 7.844 0.797 -2.912 1.00 95.38 87 ALA A CA 1
ATOM 693 C C . ALA A 1 87 ? 7.565 1.869 -1.848 1.00 95.38 87 ALA A C 1
ATOM 695 O O . ALA A 1 87 ? 7.367 1.540 -0.675 1.00 95.38 87 ALA A O 1
ATOM 696 N N . LEU A 1 88 ? 7.586 3.148 -2.241 1.00 93.44 88 LEU A N 1
ATOM 697 C CA . LEU A 1 88 ? 7.452 4.281 -1.321 1.00 93.44 88 LEU A CA 1
ATOM 698 C C . LEU A 1 88 ? 5.989 4.655 -1.047 1.00 93.44 88 LEU A C 1
ATOM 700 O O . LEU A 1 88 ? 5.664 5.147 0.041 1.00 93.44 88 LEU A O 1
ATOM 704 N N . MET A 1 89 ? 5.134 4.471 -2.053 1.00 96.69 89 MET A N 1
ATOM 705 C CA . MET A 1 89 ? 3.748 4.925 -2.124 1.00 96.69 89 MET A CA 1
ATOM 706 C C . MET A 1 89 ? 3.573 6.358 -1.580 1.00 96.69 89 MET A C 1
ATOM 708 O O . MET A 1 89 ? 3.018 6.567 -0.493 1.00 96.69 89 MET A O 1
ATOM 712 N N . PRO A 1 90 ? 4.139 7.375 -2.259 1.00 95.94 90 PRO A N 1
ATOM 713 C CA . PRO A 1 90 ? 4.109 8.747 -1.769 1.00 95.94 90 PRO A CA 1
ATOM 714 C C . PRO A 1 90 ? 2.677 9.290 -1.773 1.00 95.94 90 PRO A C 1
ATOM 716 O O . PRO A 1 90 ? 1.949 9.153 -2.754 1.00 95.94 90 PRO A O 1
ATOM 719 N N . THR A 1 91 ? 2.282 9.951 -0.684 1.00 96.50 91 THR A N 1
ATOM 720 C CA . THR A 1 91 ? 0.891 10.379 -0.447 1.00 96.50 91 THR A CA 1
ATOM 721 C C . THR A 1 91 ? 0.349 11.282 -1.554 1.00 96.50 91 THR A C 1
ATOM 723 O O . THR A 1 91 ? -0.774 11.085 -2.008 1.00 96.50 91 THR A O 1
ATOM 726 N N . GLY A 1 92 ? 1.177 12.192 -2.077 1.00 96.56 92 GLY A N 1
ATOM 727 C CA . GLY A 1 92 ? 0.820 13.076 -3.192 1.00 96.56 92 GLY A CA 1
ATOM 728 C C . GLY A 1 92 ? 0.596 12.379 -4.541 1.00 96.56 92 GLY A C 1
ATOM 729 O O . GLY A 1 92 ? 0.131 13.022 -5.474 1.00 96.56 92 GLY A O 1
ATOM 730 N N . ARG A 1 93 ? 0.913 11.083 -4.669 1.00 95.81 93 ARG A N 1
ATOM 731 C CA . ARG A 1 93 ? 0.692 10.289 -5.892 1.00 95.81 93 ARG A CA 1
ATOM 732 C C . ARG A 1 93 ? -0.329 9.171 -5.717 1.00 95.81 93 ARG 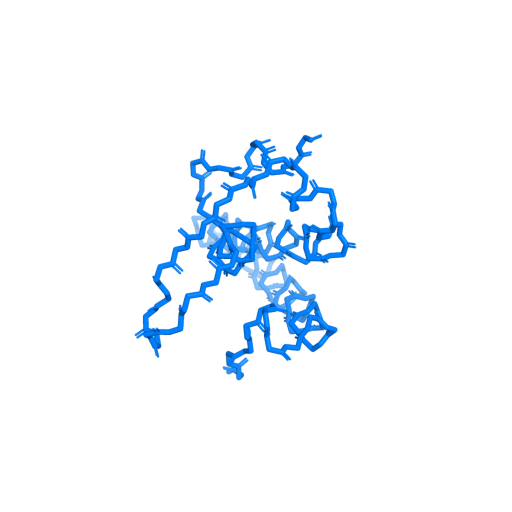A C 1
ATOM 734 O O . ARG A 1 93 ? -0.700 8.558 -6.709 1.00 95.81 93 ARG A O 1
ATOM 741 N N . MET A 1 94 ? -0.815 8.911 -4.501 1.00 97.00 94 MET A N 1
ATOM 742 C CA . MET A 1 94 ? -1.725 7.788 -4.234 1.00 97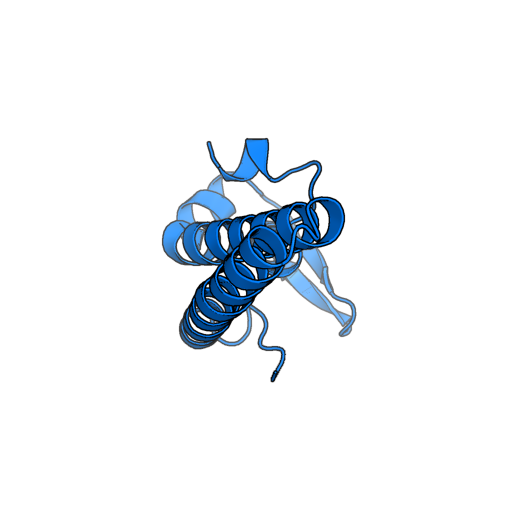.00 94 MET A CA 1
ATOM 743 C C . MET A 1 94 ? -3.001 7.852 -5.082 1.00 97.00 94 MET A C 1
ATOM 745 O O . MET A 1 94 ? -3.409 6.846 -5.648 1.00 97.00 94 MET A O 1
ATOM 749 N N . TRP A 1 95 ? -3.597 9.040 -5.223 1.00 96.06 95 TRP A N 1
ATOM 750 C CA . TRP A 1 95 ? -4.778 9.225 -6.073 1.00 96.06 95 TRP A CA 1
ATOM 751 C C . TRP A 1 95 ? -4.500 8.895 -7.540 1.00 96.06 95 TRP A C 1
ATOM 753 O O . TRP A 1 95 ? -5.319 8.285 -8.216 1.00 96.06 95 TRP A O 1
ATOM 763 N N . GLU A 1 96 ? -3.332 9.302 -8.030 1.00 95.81 96 GLU A N 1
ATOM 764 C CA . GLU A 1 96 ? -2.922 9.047 -9.402 1.00 95.81 96 GLU A CA 1
ATOM 765 C C . GLU A 1 96 ? -2.666 7.554 -9.624 1.00 95.81 96 GLU A C 1
ATOM 767 O O . GLU A 1 96 ? -3.127 7.011 -10.617 1.00 95.81 96 GLU A O 1
ATOM 772 N N . VAL A 1 97 ? -1.994 6.881 -8.688 1.00 96.75 97 VAL A N 1
ATOM 773 C CA . VAL A 1 97 ? -1.714 5.438 -8.742 1.00 96.75 97 VAL A CA 1
ATOM 774 C C . VAL A 1 97 ? -2.991 4.594 -8.683 1.00 96.75 97 VAL A C 1
ATOM 776 O O . VAL A 1 97 ? -3.042 3.546 -9.311 1.00 96.75 97 VAL A O 1
ATOM 779 N N . ALA A 1 98 ? -4.021 5.043 -7.962 1.00 94.44 98 ALA A N 1
ATOM 780 C CA . ALA A 1 98 ? -5.287 4.322 -7.817 1.00 94.44 98 ALA A CA 1
ATOM 781 C C . ALA A 1 98 ? -6.222 4.402 -9.046 1.00 94.44 98 ALA A C 1
ATOM 783 O O . ALA A 1 98 ? -7.289 3.790 -9.020 1.00 94.44 98 ALA A O 1
ATOM 784 N N . ARG A 1 99 ? -5.863 5.174 -10.082 1.00 87.75 99 ARG A N 1
ATOM 785 C CA . ARG A 1 99 ? -6.636 5.351 -11.325 1.00 87.75 99 ARG A CA 1
ATOM 786 C C . ARG A 1 99 ? -5.983 4.658 -12.507 1.00 87.75 99 ARG A C 1
ATOM 788 O O . ARG A 1 99 ? -6.750 4.120 -13.324 1.00 87.75 99 ARG A O 1
#

Solvent-accessible surface area (backbone atoms only — not comparable to full-atom values): 5352 Å² total; per-residue (Å²): 132,88,89,61,48,48,89,79,39,49,67,62,26,33,54,52,25,52,52,46,20,53,56,27,39,54,51,12,51,53,27,46,77,71,66,38,52,71,58,12,52,53,24,40,51,51,14,50,50,29,45,51,24,28,52,44,55,76,43,37,72,61,39,46,71,74,37,73,58,69,42,76,42,98,84,71,49,77,39,49,38,31,45,51,43,36,64,66,48,51,76,95,46,48,72,65,72,76,105

Sequence (99 aa):
MQIVHPWRDLRRYVEIRLQEVAAEAELALRFLEEGLHRNAAGKAFQAWKAALAAAAALARDELLRKYRGKVASREGAEVELADWLIALMPTGRMWEVAR

Secondary structure (DSSP, 8-state):
-----TTT-HHHHHHHHHHHHHHHHHHHHHHHHTT-HHHHHHHHHHHHHHHHHHHHHHTHHHHHHHS-SEEE-TTS-EEEHHHHHHHH--GGGHHHHT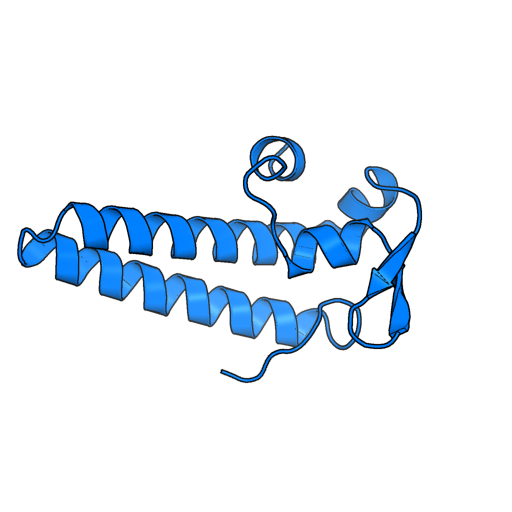-

Nearest PDB structures (foldseek):
  9eon-assembly1_A  TM=8.651E-01  e=4.563E+00  Synechocystis sp. PCC 6803

pLDDT: mean 95.53, std 6.24, range [56.53, 98.88]

Radius of gyration: 14.52 Å; Cα contacts (8 Å, |Δi|>4): 114; chains: 1; bounding box: 35×25×42 Å

Foldseek 3Di:
DDQDFCVRPLVVLLVVLQVLLVVLQVVLVVCVVVVVNVSSVVSNVSSVLSVLLSVLSVVVVVLCVVQADWDQDPVRDIGGPSRVCSRPVDPVCSVVSVD

Mean predicted aligned error: 2.9 Å